Protein AF-A0A1M4UJL7-F1 (afdb_monomer)

pLDDT: mean 87.5, std 15.52, range [45.91, 97.94]

Sequence (85 aa):
MSKNKDKDFRDIIFARYIGQFLQANDSDTTIRKSSEEIAFDLSGMASFSADGISERMIQFGYRIGFDDQKPVWLLKEDNKNQIKD

Nearest PDB structures (foldseek):
  2p5l-assembly2_H  TM=6.114E-01  e=4.773E-01  Bacillus subtilis
  3lap-assembly1_C  TM=5.870E-01  e=1.760E+00  Mycobacterium tuberculosis H37Rv
  3laj-assembly1_A  TM=6.041E-01  e=2.141E+00  Mycobacterium tuberculosis H37Rv
  3ere-assembly1_D  TM=5.180E-01  e=1.356E+00  Mycobacterium tuberculosis H37Rv
  1f9n-assembly1_F  TM=4.762E-01  e=1.356E+00  Bacillus subtilis

Radius of gyration: 13.67 Å; Cα contacts (8 Å, |Δi|>4): 99; chains: 1; bounding box: 40×23×36 Å

Organism: NCBI:txid1346286

Solvent-accessible surface area (backbone atoms only — not comparable to full-atom values): 5025 Å² total; per-residue (Å²): 142,84,75,65,66,70,55,52,55,50,52,51,52,50,53,59,58,52,69,53,40,41,74,28,48,92,91,64,42,74,41,76,44,35,41,58,55,53,26,56,73,34,48,89,82,45,86,54,50,42,68,62,40,47,56,47,41,52,75,72,64,46,36,77,47,72,56,99,86,38,69,19,39,24,25,17,76,40,79,84,76,58,82,81,128

Mean predicted aligned error: 6.25 Å

Foldseek 3Di:
DPPPPVVVVVLVLLCVVQVQWDADDPVQFPDWAQLVRVQVVCVVPDHDDSVRSVVVCVVVPWDWDDDVNGTTTRTHGPPVPDDDD

Secondary structure (DSSP, 8-state):
--SSHHHHHHHHHHHHHHTTEEE--TTT--EEE-HHHHHHHHTTT----HHHHHHHHHHTTPEEEEETTEEEEEEEE-TTS----

Structure (mmCIF, N/CA/C/O backbone):
data_AF-A0A1M4UJL7-F1
#
_entry.id   AF-A0A1M4UJL7-F1
#
loop_
_atom_site.group_PDB
_atom_site.id
_atom_site.type_symbol
_atom_site.label_atom_id
_atom_site.label_alt_id
_atom_site.label_comp_id
_atom_site.label_asym_id
_atom_site.label_entity_id
_atom_site.label_seq_id
_atom_site.pdbx_PDB_ins_code
_atom_site.Cartn_x
_atom_site.Cartn_y
_atom_site.Cartn_z
_atom_site.occupancy
_atom_site.B_iso_or_equiv
_atom_site.auth_seq_id
_atom_site.auth_comp_id
_atom_site.auth_asym_id
_atom_site.auth_atom_id
_atom_site.pdbx_PDB_model_num
ATOM 1 N N . MET A 1 1 ? 25.889 -11.237 -18.113 1.00 45.91 1 MET A N 1
ATOM 2 C CA . MET A 1 1 ? 25.439 -11.536 -16.734 1.00 45.91 1 MET A CA 1
ATOM 3 C C . MET A 1 1 ? 25.391 -10.239 -15.938 1.00 45.91 1 MET A C 1
ATOM 5 O O . MET A 1 1 ? 26.453 -9.714 -15.660 1.00 45.91 1 MET A O 1
ATOM 9 N N . SER A 1 2 ? 24.201 -9.700 -15.640 1.00 47.03 2 SER A N 1
ATOM 10 C CA . SER A 1 2 ? 23.936 -8.750 -14.532 1.00 47.03 2 SER A CA 1
ATOM 11 C C . SER A 1 2 ? 22.460 -8.312 -14.569 1.00 47.03 2 SER A C 1
ATOM 13 O O . SER A 1 2 ? 22.156 -7.154 -14.814 1.00 47.03 2 SER A O 1
ATOM 15 N N . LYS A 1 3 ? 21.515 -9.249 -14.412 1.00 48.88 3 LYS A N 1
ATOM 16 C CA . LYS A 1 3 ? 20.090 -8.910 -14.194 1.00 48.88 3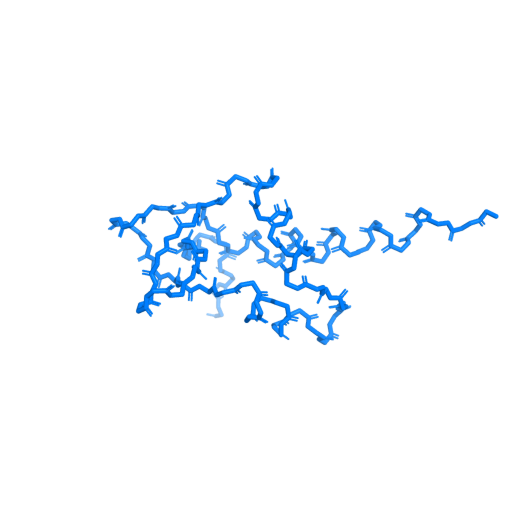 LYS A CA 1
ATOM 17 C C . LYS A 1 3 ? 19.631 -9.147 -12.747 1.00 48.88 3 LYS A C 1
ATOM 19 O O . LYS A 1 3 ? 18.514 -8.786 -12.408 1.00 48.88 3 LYS A O 1
ATOM 24 N N . ASN A 1 4 ? 20.490 -9.719 -11.895 1.00 54.47 4 ASN A N 1
ATOM 25 C CA . ASN A 1 4 ? 20.125 -10.077 -10.519 1.00 54.47 4 ASN A CA 1
ATOM 26 C C . ASN A 1 4 ? 20.368 -8.970 -9.486 1.00 54.47 4 ASN A C 1
ATOM 28 O O . ASN A 1 4 ? 19.670 -8.954 -8.485 1.00 54.47 4 ASN A O 1
ATOM 32 N N . LYS A 1 5 ? 21.306 -8.038 -9.708 1.00 52.84 5 LYS A N 1
ATOM 33 C CA . LYS A 1 5 ? 21.626 -7.009 -8.700 1.00 52.84 5 LYS A CA 1
ATOM 34 C C . LYS A 1 5 ? 20.579 -5.892 -8.607 1.00 52.84 5 LYS A C 1
ATOM 36 O O . LYS A 1 5 ? 20.341 -5.387 -7.518 1.00 52.84 5 LYS A O 1
ATOM 41 N N . ASP A 1 6 ? 19.924 -5.545 -9.718 1.00 54.72 6 ASP A N 1
ATOM 42 C CA . ASP A 1 6 ? 18.946 -4.445 -9.738 1.00 54.72 6 ASP A CA 1
ATOM 43 C C . ASP A 1 6 ? 17.595 -4.804 -9.107 1.00 54.72 6 ASP A C 1
ATOM 45 O O . ASP A 1 6 ? 16.901 -3.935 -8.583 1.00 54.72 6 ASP A O 1
ATOM 49 N N . LYS A 1 7 ? 17.211 -6.086 -9.153 1.00 59.84 7 LYS A N 1
ATOM 50 C CA . LYS A 1 7 ? 16.016 -6.581 -8.453 1.00 59.84 7 LYS A CA 1
ATOM 51 C C . LYS A 1 7 ? 16.222 -6.538 -6.937 1.00 59.84 7 LYS A C 1
ATOM 53 O O . LYS A 1 7 ? 15.356 -6.062 -6.215 1.00 59.84 7 LYS A O 1
ATOM 58 N N . ASP A 1 8 ? 17.418 -6.924 -6.503 1.00 76.31 8 ASP A N 1
ATOM 59 C CA . ASP A 1 8 ? 17.776 -7.095 -5.096 1.00 76.31 8 ASP A CA 1
ATOM 60 C C . ASP A 1 8 ? 17.658 -5.787 -4.290 1.00 76.31 8 ASP A C 1
ATOM 62 O O . ASP A 1 8 ? 16.982 -5.732 -3.265 1.00 76.31 8 ASP A O 1
ATOM 66 N N . PHE A 1 9 ? 18.208 -4.671 -4.791 1.00 87.81 9 PHE A N 1
ATOM 67 C CA . PHE A 1 9 ? 18.142 -3.408 -4.041 1.00 87.81 9 PHE A CA 1
ATOM 68 C C . PHE A 1 9 ? 16.731 -2.800 -4.004 1.00 87.81 9 PHE A C 1
ATOM 70 O O . PHE A 1 9 ? 16.352 -2.202 -2.998 1.00 87.81 9 PHE A O 1
ATOM 77 N N . ARG A 1 10 ? 15.944 -2.945 -5.081 1.00 90.62 10 ARG A N 1
ATOM 78 C CA . ARG A 1 10 ? 14.561 -2.442 -5.124 1.00 90.62 10 ARG A CA 1
ATOM 79 C C . ARG A 1 10 ? 13.680 -3.194 -4.143 1.00 90.62 10 ARG A C 1
ATOM 81 O O . ARG A 1 10 ? 12.874 -2.569 -3.462 1.00 90.62 10 ARG A O 1
ATOM 88 N N . ASP A 1 11 ? 13.864 -4.504 -4.043 1.00 89.94 11 ASP A N 1
ATOM 89 C CA . ASP A 1 11 ? 13.116 -5.329 -3.102 1.00 89.9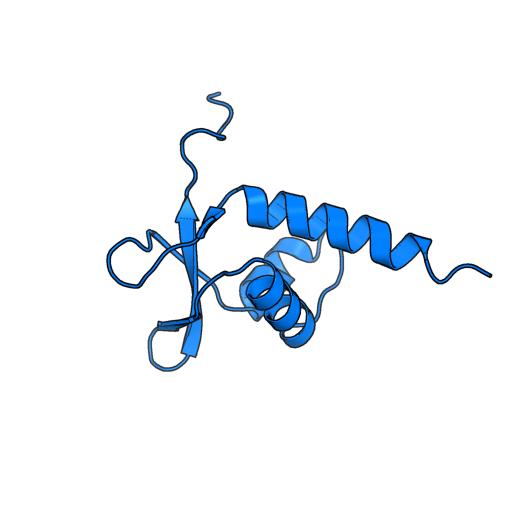4 11 ASP A CA 1
ATOM 90 C C . ASP A 1 11 ? 13.495 -4.982 -1.651 1.00 89.94 11 ASP A C 1
ATOM 92 O O . ASP A 1 11 ? 12.608 -4.861 -0.808 1.00 89.94 11 ASP A O 1
ATOM 96 N N . ILE A 1 12 ? 14.771 -4.676 -1.373 1.00 92.19 12 ILE A N 1
ATOM 97 C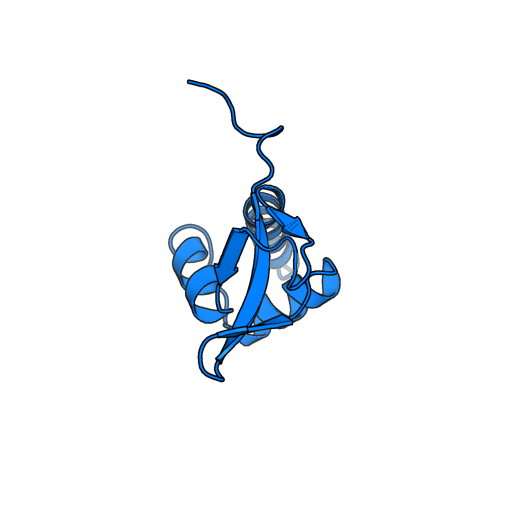 CA . ILE A 1 12 ? 15.212 -4.155 -0.065 1.00 92.19 12 ILE A CA 1
ATOM 98 C C . ILE A 1 12 ? 14.588 -2.786 0.244 1.00 92.19 12 ILE A C 1
ATOM 100 O O . ILE A 1 12 ? 14.098 -2.577 1.354 1.00 92.19 12 ILE A O 1
ATOM 104 N N . ILE A 1 13 ? 14.608 -1.842 -0.705 1.00 93.75 13 ILE A N 1
ATOM 105 C CA . ILE A 1 13 ? 14.015 -0.505 -0.524 1.00 93.75 13 ILE A CA 1
ATOM 106 C C . ILE A 1 13 ? 12.518 -0.627 -0.248 1.00 93.75 13 ILE A C 1
ATOM 108 O O . ILE A 1 13 ? 12.022 -0.033 0.708 1.00 93.75 13 ILE A O 1
ATOM 112 N N . PHE A 1 14 ? 11.813 -1.425 -1.051 1.00 94.94 14 PHE A N 1
ATOM 113 C CA . PHE A 1 14 ? 10.387 -1.646 -0.871 1.00 94.94 14 PHE A CA 1
ATOM 114 C C . PHE A 1 14 ? 10.099 -2.279 0.493 1.00 94.94 14 PHE A C 1
ATOM 116 O O . PHE A 1 14 ? 9.284 -1.742 1.233 1.00 94.94 14 PHE A O 1
ATOM 123 N N . ALA A 1 15 ? 10.820 -3.344 0.867 1.00 93.12 15 ALA A N 1
ATOM 124 C CA . ALA A 1 15 ? 10.673 -4.010 2.162 1.00 93.12 15 ALA A CA 1
ATOM 125 C C . ALA A 1 15 ? 10.908 -3.057 3.347 1.00 93.12 15 ALA A C 1
ATOM 127 O O . ALA A 1 15 ? 10.170 -3.101 4.330 1.00 93.12 15 ALA A O 1
ATOM 128 N N . ARG A 1 16 ? 11.900 -2.159 3.253 1.00 91.94 16 ARG A N 1
ATOM 129 C CA . ARG A 1 16 ? 12.144 -1.120 4.269 1.00 91.94 16 ARG A CA 1
ATOM 130 C C . ARG A 1 16 ? 11.017 -0.097 4.348 1.00 91.94 16 ARG A C 1
ATOM 132 O O . ARG A 1 16 ? 10.666 0.324 5.445 1.00 91.94 16 ARG A O 1
ATOM 139 N N . TYR A 1 17 ? 10.476 0.323 3.207 1.00 93.69 17 TYR A N 1
ATOM 140 C CA . TYR A 1 17 ? 9.357 1.259 3.173 1.00 93.69 17 TYR A CA 1
ATOM 141 C C . TYR A 1 17 ? 8.113 0.641 3.814 1.00 93.69 17 TYR A C 1
ATOM 143 O O . TYR A 1 17 ? 7.590 1.188 4.780 1.00 93.69 17 TYR A O 1
ATOM 151 N N . ILE A 1 18 ? 7.685 -0.535 3.343 1.00 93.12 18 ILE A N 1
ATOM 152 C CA . ILE A 1 18 ? 6.465 -1.168 3.857 1.00 93.12 18 ILE A CA 1
ATOM 153 C C . ILE A 1 18 ? 6.615 -1.648 5.302 1.00 93.12 18 ILE A C 1
ATOM 155 O O . ILE A 1 18 ? 5.634 -1.668 6.031 1.00 93.12 18 ILE A O 1
ATOM 159 N N . GLY A 1 19 ? 7.836 -1.974 5.747 1.00 91.75 19 GLY A N 1
ATOM 160 C CA . GLY A 1 19 ? 8.117 -2.406 7.119 1.00 91.75 19 GLY A CA 1
ATOM 161 C C . GLY A 1 19 ? 7.811 -1.355 8.193 1.00 91.75 19 GLY A C 1
ATOM 162 O O . GLY A 1 19 ? 7.811 -1.686 9.374 1.00 91.75 19 GLY A O 1
ATOM 163 N N . GLN A 1 20 ? 7.525 -0.109 7.803 1.00 91.12 20 GLN A N 1
ATOM 164 C CA . GLN A 1 20 ? 7.027 0.947 8.694 1.00 91.12 20 GLN A CA 1
ATOM 165 C C . GLN A 1 20 ? 5.526 0.801 9.007 1.00 91.12 20 GLN A C 1
ATOM 167 O O . GLN A 1 20 ? 5.013 1.443 9.927 1.00 91.12 20 GLN A O 1
ATOM 172 N N . PHE A 1 21 ? 4.820 -0.044 8.251 1.00 94.06 21 PHE A N 1
ATOM 173 C CA . PHE A 1 21 ? 3.379 -0.233 8.342 1.00 94.06 21 PHE A CA 1
ATOM 174 C C . PHE A 1 21 ? 3.034 -1.685 8.666 1.00 94.06 21 PHE A C 1
ATOM 176 O O . PHE A 1 21 ? 3.483 -2.621 8.007 1.00 94.06 21 PHE A O 1
ATOM 183 N N . LEU A 1 22 ? 2.142 -1.881 9.626 1.00 94.25 22 LEU A N 1
ATOM 184 C CA . LEU A 1 22 ? 1.462 -3.149 9.838 1.00 94.25 22 LEU A CA 1
ATOM 185 C C . LEU A 1 22 ? 0.351 -3.332 8.795 1.00 94.25 22 LEU A C 1
ATOM 187 O O . LEU A 1 22 ? -0.270 -2.367 8.339 1.00 94.25 22 LEU A O 1
ATOM 191 N N . GLN A 1 23 ? 0.075 -4.590 8.451 1.00 95.00 23 GLN A N 1
ATOM 192 C CA . GLN A 1 23 ? -1.121 -4.959 7.694 1.00 95.00 23 GLN A CA 1
ATOM 193 C C . GLN A 1 23 ? -2.371 -4.566 8.491 1.00 95.00 23 GLN A C 1
ATOM 195 O O . GLN A 1 23 ? -2.445 -4.836 9.693 1.00 95.00 23 GLN A O 1
ATOM 200 N N . ALA A 1 24 ? -3.360 -3.975 7.823 1.00 95.88 24 ALA A N 1
ATOM 201 C CA . ALA A 1 24 ? -4.611 -3.556 8.445 1.00 95.88 24 ALA A CA 1
ATOM 202 C C . ALA A 1 24 ? -5.839 -4.105 7.706 1.00 95.88 24 ALA A C 1
ATOM 204 O O . ALA A 1 24 ? -5.755 -4.690 6.622 1.00 95.88 24 ALA A O 1
ATOM 205 N N . ASN A 1 25 ? -7.002 -3.921 8.319 1.00 95.38 25 ASN A N 1
ATOM 206 C CA . ASN A 1 25 ? -8.312 -4.105 7.701 1.00 95.38 25 ASN A CA 1
ATOM 207 C C . ASN A 1 25 ? -9.141 -2.818 7.844 1.00 95.38 25 ASN A C 1
ATOM 209 O O . ASN A 1 25 ? -8.690 -1.853 8.460 1.00 95.38 25 ASN A O 1
ATOM 213 N N . ASP A 1 26 ? -10.357 -2.782 7.297 1.00 93.50 26 ASP A N 1
ATOM 214 C CA . ASP A 1 26 ? -11.166 -1.554 7.266 1.00 93.50 26 ASP A CA 1
ATOM 215 C C . ASP A 1 26 ? -11.442 -0.945 8.650 1.00 93.50 26 ASP A C 1
ATOM 217 O O . ASP A 1 26 ? -11.582 0.272 8.762 1.00 93.50 26 ASP A O 1
ATOM 221 N N . SER A 1 27 ? -11.490 -1.770 9.703 1.00 93.25 27 SER A N 1
ATOM 222 C CA . SER A 1 27 ? -11.806 -1.327 11.066 1.00 93.25 27 SER A CA 1
ATOM 223 C C . SER A 1 27 ? -10.623 -0.720 11.823 1.00 93.25 27 SER A C 1
ATOM 225 O O . SER A 1 27 ? -10.841 0.080 12.730 1.00 93.25 27 SER A O 1
ATOM 227 N N . ASP A 1 28 ? -9.386 -1.080 11.469 1.00 93.62 28 ASP A N 1
ATOM 228 C CA . ASP A 1 28 ? -8.180 -0.651 12.190 1.00 93.62 28 ASP A CA 1
ATOM 229 C C . ASP A 1 28 ? -7.119 0.027 11.313 1.00 93.62 28 ASP A C 1
ATOM 231 O O . ASP A 1 28 ? -6.008 0.300 11.775 1.00 93.62 28 ASP A O 1
ATOM 235 N N . THR A 1 29 ? -7.478 0.336 10.067 1.00 94.94 29 THR A N 1
ATOM 236 C CA . THR A 1 29 ? -6.673 1.146 9.152 1.00 94.94 29 THR A CA 1
ATOM 237 C C . THR A 1 29 ? -6.493 2.559 9.685 1.00 94.94 29 THR A C 1
ATOM 239 O O . THR A 1 29 ? -7.472 3.263 9.936 1.00 94.94 29 THR A O 1
ATOM 242 N N . THR A 1 30 ? -5.240 3.002 9.770 1.00 94.25 30 THR A N 1
AT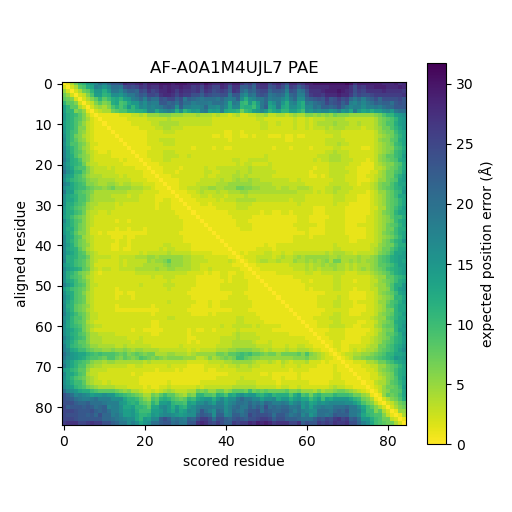OM 243 C CA . THR A 1 30 ? -4.895 4.391 10.108 1.00 94.25 30 THR A CA 1
ATOM 244 C C . THR A 1 30 ? -4.403 5.174 8.895 1.00 94.25 30 THR A C 1
ATOM 246 O O . THR A 1 30 ? -4.510 6.396 8.884 1.00 94.25 30 THR A O 1
ATOM 249 N N . ILE A 1 31 ? -3.905 4.489 7.861 1.00 95.44 31 ILE A N 1
ATOM 250 C CA . ILE A 1 31 ? -3.393 5.092 6.629 1.00 95.44 31 ILE A CA 1
ATOM 251 C C . ILE A 1 31 ? -3.989 4.364 5.424 1.00 95.44 31 ILE A C 1
ATOM 253 O O . ILE A 1 31 ? -3.998 3.135 5.358 1.00 95.44 31 ILE A O 1
ATOM 257 N N . ARG A 1 32 ? -4.440 5.138 4.438 1.00 96.31 32 ARG A N 1
ATOM 258 C CA . ARG A 1 32 ? -4.861 4.644 3.126 1.00 96.31 32 ARG A CA 1
ATOM 259 C C . ARG A 1 32 ? -3.945 5.252 2.078 1.00 96.31 32 ARG A C 1
ATOM 261 O O . ARG A 1 32 ? -3.772 6.466 2.067 1.00 96.31 32 ARG A O 1
ATOM 268 N N . LYS A 1 33 ? -3.336 4.411 1.244 1.00 97.06 33 LYS A N 1
ATOM 269 C CA . LYS A 1 33 ? -2.483 4.852 0.132 1.00 97.06 33 LYS A CA 1
ATOM 270 C C . LYS A 1 33 ? -2.758 4.022 -1.109 1.00 97.06 33 LYS A C 1
ATOM 272 O O . LYS A 1 33 ? -2.785 2.797 -1.044 1.00 97.06 33 LYS A O 1
ATOM 277 N N . SER A 1 34 ? -2.930 4.681 -2.240 1.00 97.81 34 SER A N 1
ATOM 278 C CA . SER A 1 34 ? -2.937 4.054 -3.559 1.00 97.81 34 SER A CA 1
ATOM 279 C C . SER A 1 34 ? -1.545 3.540 -3.943 1.00 97.81 34 SER A C 1
ATOM 281 O O . SER A 1 34 ? -0.521 3.927 -3.369 1.00 97.81 34 SER A O 1
ATOM 283 N N . SER A 1 35 ? -1.493 2.658 -4.940 1.00 97.88 35 SER A N 1
ATOM 284 C CA . SER A 1 35 ? -0.221 2.173 -5.483 1.00 97.88 35 SER A CA 1
ATOM 285 C C . SER A 1 35 ? 0.596 3.300 -6.128 1.00 97.88 35 SER A C 1
ATOM 287 O O . SER A 1 35 ? 1.824 3.277 -6.072 1.00 97.88 35 SER A O 1
ATOM 289 N N . GLU A 1 36 ? -0.070 4.300 -6.707 1.00 97.81 36 GLU A N 1
ATOM 290 C CA . GLU A 1 36 ? 0.533 5.503 -7.276 1.00 97.81 36 GLU A CA 1
ATOM 291 C C . GLU A 1 36 ? 1.197 6.371 -6.205 1.00 97.81 36 GLU A C 1
ATOM 293 O O . GLU A 1 36 ? 2.323 6.824 -6.400 1.00 97.8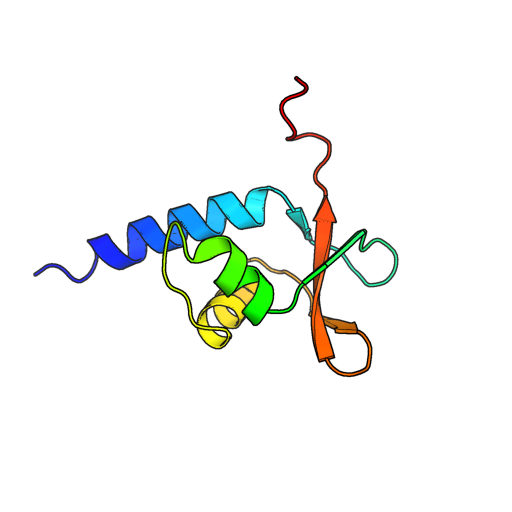1 36 GLU A O 1
ATOM 298 N N . GLU A 1 37 ? 0.539 6.567 -5.060 1.00 97.62 37 GLU A N 1
ATOM 299 C CA . GLU A 1 37 ? 1.111 7.321 -3.938 1.00 97.62 37 GLU A CA 1
ATOM 300 C C . GLU A 1 37 ? 2.342 6.623 -3.360 1.00 97.62 37 GLU A C 1
ATOM 302 O O . GLU A 1 37 ? 3.359 7.268 -3.123 1.00 97.62 37 GLU A O 1
ATOM 307 N N . ILE A 1 38 ? 2.297 5.299 -3.194 1.00 97.25 38 ILE A N 1
ATOM 308 C CA . ILE A 1 38 ? 3.463 4.531 -2.735 1.00 97.25 38 ILE A CA 1
ATOM 309 C C . ILE A 1 38 ? 4.609 4.617 -3.758 1.00 97.25 38 ILE A C 1
ATOM 311 O O . ILE A 1 38 ? 5.770 4.789 -3.385 1.00 97.25 38 ILE A O 1
ATOM 315 N N . ALA A 1 39 ? 4.309 4.521 -5.057 1.00 97.25 39 ALA A N 1
ATOM 316 C CA . ALA A 1 39 ? 5.315 4.683 -6.106 1.00 97.25 39 ALA A CA 1
ATOM 317 C C . ALA A 1 39 ? 5.937 6.091 -6.091 1.00 97.25 39 ALA A C 1
ATOM 319 O O . ALA A 1 39 ? 7.144 6.232 -6.305 1.00 97.25 39 ALA A O 1
ATOM 320 N N . PHE A 1 40 ? 5.133 7.119 -5.807 1.00 97.31 40 PHE A N 1
ATOM 321 C CA . PHE A 1 40 ? 5.599 8.492 -5.649 1.00 97.31 40 PHE A CA 1
ATOM 322 C C . PHE A 1 40 ? 6.516 8.648 -4.429 1.00 97.31 40 PHE A C 1
ATOM 324 O O . PHE A 1 40 ? 7.620 9.173 -4.579 1.00 97.31 40 PHE A O 1
ATOM 331 N N . ASP A 1 41 ? 6.128 8.116 -3.265 1.00 95.75 41 ASP A N 1
ATOM 332 C CA . ASP A 1 41 ? 6.944 8.130 -2.040 1.00 95.75 41 ASP A CA 1
ATOM 333 C C . ASP A 1 41 ? 8.322 7.477 -2.258 1.00 95.75 41 ASP A C 1
ATOM 335 O O . ASP A 1 41 ? 9.339 7.919 -1.721 1.00 95.75 41 ASP A O 1
ATOM 339 N N . LEU A 1 42 ? 8.370 6.423 -3.076 1.00 95.62 42 LEU A N 1
ATOM 340 C CA . LEU A 1 42 ? 9.592 5.678 -3.376 1.00 95.62 42 LEU A CA 1
ATOM 341 C C . LEU A 1 42 ? 10.455 6.313 -4.474 1.00 95.62 42 LEU A C 1
ATOM 343 O O . LEU A 1 42 ? 11.625 5.945 -4.600 1.00 95.62 42 LEU A O 1
ATOM 347 N N . SER A 1 43 ? 9.924 7.270 -5.242 1.00 93.69 43 SER A N 1
ATOM 348 C CA . SER A 1 43 ? 10.533 7.780 -6.482 1.00 93.69 43 SER A CA 1
ATOM 349 C C . SER A 1 43 ? 11.940 8.368 -6.316 1.00 93.69 43 SER A C 1
ATOM 351 O O . SER A 1 43 ? 12.751 8.278 -7.237 1.00 93.69 43 SER A O 1
ATOM 353 N N . GLY A 1 44 ? 12.263 8.902 -5.133 1.00 90.88 44 GLY A N 1
ATOM 354 C CA . GLY A 1 44 ? 13.600 9.405 -4.797 1.00 90.88 44 GLY A CA 1
ATOM 355 C C . GLY A 1 44 ? 14.649 8.317 -4.526 1.00 90.88 44 GLY A C 1
ATOM 356 O O . GLY A 1 44 ? 15.842 8.606 -4.523 1.00 90.88 44 GLY A O 1
ATOM 357 N N . MET A 1 45 ? 14.226 7.070 -4.302 1.00 91.56 45 MET A N 1
ATOM 358 C CA . MET A 1 45 ? 15.098 5.937 -3.958 1.00 91.56 45 MET A CA 1
ATOM 359 C C . MET A 1 45 ? 15.100 4.859 -5.046 1.00 91.56 45 MET A C 1
ATOM 361 O O . MET A 1 45 ? 16.142 4.283 -5.357 1.00 91.56 45 MET A O 1
ATOM 365 N N . ALA A 1 46 ? 13.934 4.570 -5.627 1.00 91.88 46 ALA A N 1
ATOM 366 C CA . ALA A 1 46 ? 13.770 3.609 -6.705 1.00 91.88 46 ALA A CA 1
ATOM 367 C C . ALA A 1 46 ? 12.475 3.863 -7.489 1.00 91.88 46 ALA A C 1
ATOM 369 O O . ALA A 1 46 ? 11.444 4.239 -6.943 1.00 91.88 46 ALA A O 1
ATOM 370 N N . SER A 1 47 ? 12.518 3.596 -8.795 1.00 91.75 47 SER A N 1
ATOM 371 C CA . SER A 1 47 ? 11.340 3.702 -9.655 1.00 91.75 47 SER A CA 1
ATOM 372 C C . SER A 1 47 ? 10.523 2.408 -9.634 1.00 91.75 47 SER A C 1
ATOM 374 O O . SER A 1 47 ? 11.047 1.323 -9.925 1.00 91.75 47 SER A O 1
ATOM 376 N N . PHE A 1 48 ? 9.231 2.546 -9.336 1.00 94.25 48 PHE A N 1
ATOM 377 C CA . PHE A 1 48 ? 8.227 1.486 -9.383 1.00 94.25 48 PHE A CA 1
ATOM 378 C C . PHE A 1 48 ? 7.033 1.934 -10.234 1.00 94.25 48 PHE A C 1
ATOM 380 O O . PHE A 1 48 ? 6.672 3.108 -10.230 1.00 94.25 48 PHE A O 1
ATOM 387 N N . SER A 1 49 ? 6.413 0.998 -10.955 1.00 96.19 49 SER A N 1
ATOM 388 C CA . SER A 1 49 ? 5.075 1.200 -11.521 1.00 96.19 49 SER A CA 1
ATOM 389 C C . SER A 1 49 ? 4.009 0.889 -10.469 1.00 96.19 49 SER A C 1
ATOM 391 O O . SER A 1 49 ? 4.259 0.089 -9.565 1.00 96.19 49 SER A O 1
ATOM 393 N N . ALA A 1 50 ? 2.806 1.451 -10.613 1.00 96.62 50 ALA A N 1
ATOM 394 C CA . ALA A 1 50 ? 1.674 1.139 -9.737 1.00 96.62 50 ALA A CA 1
ATOM 395 C C . ALA A 1 50 ? 1.344 -0.370 -9.725 1.00 96.62 50 ALA A C 1
ATOM 397 O O . ALA A 1 50 ? 1.132 -0.952 -8.661 1.00 96.62 50 ALA A O 1
ATOM 398 N N . ASP A 1 51 ? 1.409 -1.044 -10.878 1.00 97.19 51 ASP A N 1
ATOM 399 C CA . ASP A 1 51 ? 1.242 -2.504 -10.960 1.00 97.19 51 ASP A CA 1
ATOM 400 C C . ASP A 1 51 ? 2.330 -3.254 -10.178 1.00 97.19 51 ASP A C 1
ATOM 402 O O . ASP A 1 51 ? 2.045 -4.213 -9.464 1.00 97.19 51 ASP A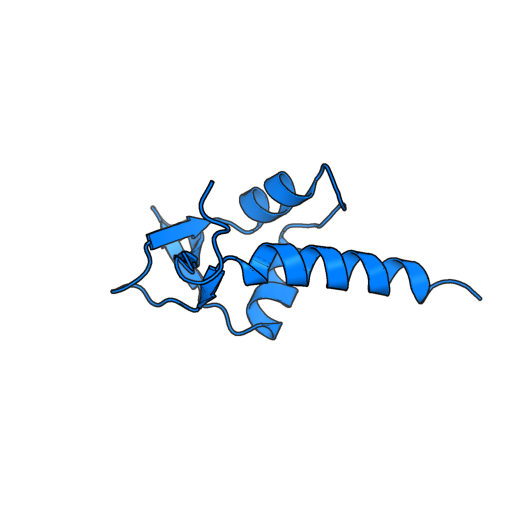 O 1
ATOM 406 N N . GLY A 1 52 ? 3.581 -2.785 -10.258 1.00 95.50 52 GLY A N 1
ATOM 407 C CA . GLY A 1 52 ? 4.713 -3.383 -9.550 1.00 95.50 52 GLY A CA 1
ATOM 408 C C . GLY A 1 52 ? 4.687 -3.149 -8.037 1.00 95.50 52 GLY A C 1
ATOM 409 O O . GLY A 1 52 ? 5.247 -3.957 -7.293 1.00 95.50 52 GLY A O 1
ATOM 410 N N . ILE A 1 53 ? 4.051 -2.068 -7.575 1.00 97.44 53 ILE A N 1
ATOM 411 C CA . ILE A 1 53 ? 3.695 -1.889 -6.162 1.00 97.44 53 ILE A CA 1
ATOM 412 C C . ILE A 1 53 ? 2.595 -2.876 -5.788 1.00 97.44 53 ILE A C 1
ATOM 414 O O . ILE A 1 53 ? 2.726 -3.578 -4.790 1.00 97.44 53 ILE A O 1
ATOM 418 N N . SER A 1 54 ? 1.550 -2.976 -6.610 1.00 97.50 54 SER A N 1
ATOM 419 C CA . SER A 1 54 ? 0.391 -3.821 -6.322 1.00 97.50 54 SER A CA 1
ATOM 420 C C . SER A 1 54 ? 0.769 -5.294 -6.180 1.00 97.50 54 SER A C 1
ATOM 422 O O . SER A 1 54 ? 0.383 -5.936 -5.206 1.00 97.50 54 SER A O 1
ATOM 424 N N . GLU A 1 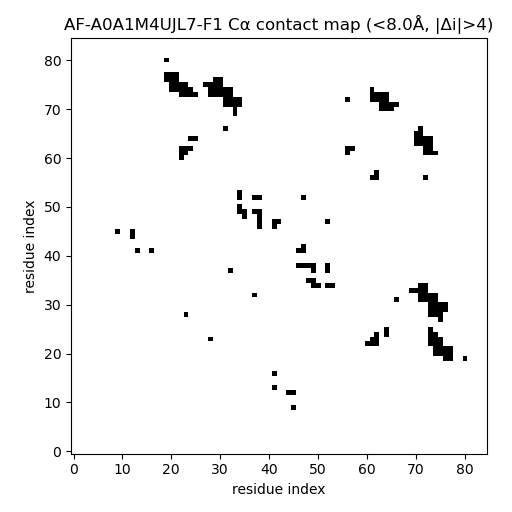55 ? 1.595 -5.813 -7.092 1.00 96.44 55 GLU A N 1
ATOM 425 C CA . GLU A 1 55 ? 2.130 -7.176 -7.015 1.00 96.44 55 GLU A CA 1
ATOM 426 C C . GLU A 1 55 ? 2.858 -7.421 -5.686 1.00 96.44 55 GLU A C 1
ATOM 428 O O . GLU A 1 55 ? 2.619 -8.425 -5.014 1.00 96.44 55 GLU A O 1
ATOM 433 N N . ARG A 1 56 ? 3.717 -6.484 -5.271 1.00 95.38 56 ARG A N 1
ATOM 434 C CA . ARG A 1 56 ? 4.480 -6.622 -4.028 1.00 95.38 56 ARG A CA 1
ATOM 435 C C . ARG A 1 56 ? 3.586 -6.521 -2.800 1.00 95.38 56 ARG A C 1
ATOM 437 O O . ARG A 1 56 ? 3.697 -7.352 -1.909 1.00 95.38 56 ARG A O 1
ATOM 444 N N . MET A 1 57 ? 2.675 -5.557 -2.747 1.00 97.19 57 MET A N 1
ATOM 445 C CA . MET A 1 57 ? 1.749 -5.413 -1.620 1.00 97.19 57 MET A CA 1
ATOM 446 C C . MET A 1 57 ? 0.940 -6.700 -1.385 1.00 97.19 57 MET A C 1
ATOM 448 O O . MET A 1 57 ? 0.804 -7.132 -0.239 1.00 97.19 57 MET A O 1
ATOM 452 N N . ILE A 1 58 ? 0.510 -7.371 -2.462 1.00 96.31 58 ILE A N 1
ATOM 453 C CA . ILE A 1 58 ? -0.131 -8.696 -2.400 1.00 96.31 58 ILE A CA 1
ATOM 454 C C . ILE A 1 58 ? 0.834 -9.752 -1.845 1.00 96.31 58 ILE A C 1
ATOM 456 O O . ILE A 1 58 ? 0.461 -10.497 -0.940 1.00 96.31 58 ILE A O 1
ATOM 460 N N . GLN A 1 59 ? 2.074 -9.813 -2.344 1.00 94.94 59 GLN A N 1
ATOM 461 C CA . GLN A 1 59 ? 3.092 -10.761 -1.862 1.00 94.94 59 GLN A CA 1
ATOM 462 C C . GLN A 1 59 ? 3.394 -10.595 -0.364 1.00 94.94 59 GLN A C 1
ATOM 464 O O . GLN A 1 59 ? 3.630 -11.585 0.326 1.00 94.94 59 GLN A O 1
ATOM 469 N N . PHE A 1 60 ? 3.348 -9.364 0.147 1.00 94.12 60 PHE A N 1
ATOM 470 C CA . PHE A 1 60 ? 3.540 -9.052 1.564 1.00 94.12 60 PHE A CA 1
ATOM 471 C C . PHE A 1 60 ? 2.257 -9.153 2.406 1.00 94.12 60 PHE A C 1
ATOM 473 O O . PHE A 1 60 ? 2.306 -8.897 3.607 1.00 94.12 60 PHE A O 1
ATOM 480 N N . GLY A 1 61 ? 1.123 -9.548 1.818 1.00 95.19 61 GLY A N 1
ATOM 481 C CA . GLY A 1 61 ? -0.124 -9.826 2.535 1.00 95.19 61 GLY A CA 1
ATOM 482 C C . GLY A 1 61 ? -0.941 -8.594 2.936 1.00 95.19 61 GLY A C 1
ATOM 483 O O . GLY A 1 61 ? -1.824 -8.705 3.788 1.00 95.19 61 GLY A O 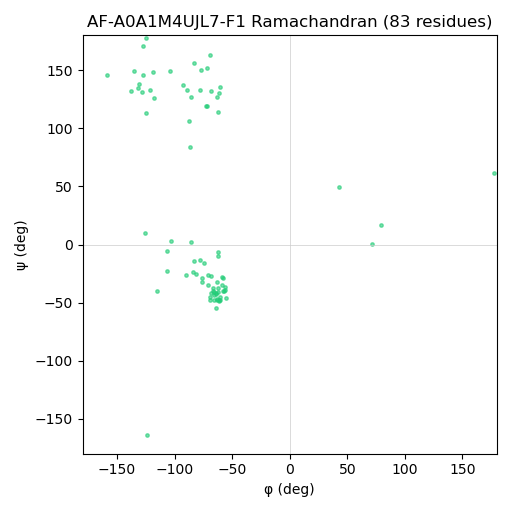1
ATOM 484 N N . TYR A 1 62 ? -0.676 -7.426 2.346 1.00 97.12 62 TYR A N 1
ATOM 485 C CA . TYR A 1 62 ? -1.506 -6.242 2.569 1.00 97.12 62 TYR A CA 1
ATOM 486 C C . TYR A 1 62 ? -2.860 -6.378 1.872 1.00 97.12 62 TYR A C 1
ATOM 488 O O . TYR A 1 62 ? -3.007 -7.062 0.857 1.00 97.12 62 TYR A O 1
ATOM 496 N N . ARG A 1 63 ? -3.871 -5.713 2.435 1.00 97.00 63 ARG A N 1
ATOM 497 C CA . ARG A 1 63 ? -5.250 -5.758 1.943 1.00 97.00 63 ARG A CA 1
ATOM 498 C C . ARG A 1 63 ? -5.605 -4.483 1.194 1.00 97.00 63 ARG A C 1
ATOM 500 O O . ARG 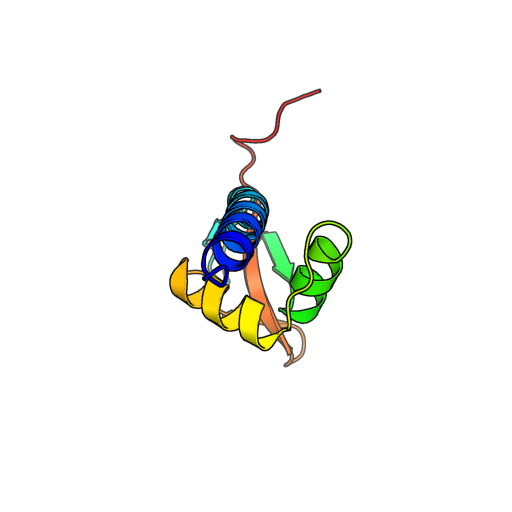A 1 63 ? -5.111 -3.406 1.523 1.00 97.00 63 ARG A O 1
ATOM 507 N N . ILE A 1 64 ? -6.496 -4.630 0.221 1.00 97.00 64 ILE A N 1
ATOM 508 C CA . ILE A 1 64 ? -7.115 -3.519 -0.499 1.00 97.00 64 ILE A CA 1
ATOM 509 C C . ILE A 1 64 ? -8.425 -3.152 0.201 1.00 97.00 64 ILE A C 1
ATOM 511 O O . ILE A 1 64 ? -9.205 -4.035 0.557 1.00 97.00 64 ILE A O 1
ATOM 515 N N . GLY A 1 65 ? -8.663 -1.855 0.349 1.00 96.25 65 GLY A N 1
ATOM 516 C CA . GLY A 1 65 ? -9.971 -1.264 0.599 1.00 96.25 65 GLY A CA 1
ATOM 517 C C . GLY A 1 65 ? -10.283 -0.214 -0.464 1.00 96.25 65 GLY A C 1
ATOM 518 O O . GLY A 1 65 ? -9.628 -0.156 -1.508 1.00 96.25 65 GLY A O 1
ATOM 519 N N . PHE A 1 66 ? -11.276 0.629 -0.195 1.00 94.88 66 PHE A N 1
ATOM 520 C CA . PHE A 1 66 ? -11.704 1.668 -1.129 1.00 94.88 66 PHE A CA 1
ATOM 521 C C . PHE A 1 66 ? -11.825 3.024 -0.440 1.00 94.88 66 PHE A C 1
ATOM 523 O O . PHE A 1 66 ? -12.355 3.114 0.666 1.00 94.88 66 PHE A O 1
ATOM 530 N N . ASP A 1 67 ? -11.360 4.064 -1.128 1.00 92.44 67 ASP A N 1
ATOM 531 C CA . ASP A 1 67 ? -11.560 5.469 -0.775 1.00 92.44 67 ASP A CA 1
ATOM 532 C C . ASP A 1 67 ? -12.192 6.185 -1.977 1.00 92.44 67 ASP A C 1
ATOM 534 O O . ASP A 1 67 ? -11.600 6.218 -3.056 1.00 92.44 67 ASP A O 1
ATOM 538 N N . ASP A 1 68 ? -13.442 6.638 -1.843 1.00 86.69 68 ASP A N 1
ATOM 539 C CA . ASP A 1 68 ? -14.251 7.215 -2.931 1.00 86.69 68 ASP A CA 1
ATOM 540 C C . ASP A 1 68 ? -14.145 6.451 -4.272 1.00 86.69 68 ASP A C 1
ATOM 542 O O . ASP A 1 68 ? -13.930 7.021 -5.342 1.00 86.69 68 ASP A O 1
ATOM 546 N N . GLN A 1 69 ? -14.315 5.122 -4.208 1.00 91.56 69 GLN A N 1
ATOM 547 C CA . GLN A 1 69 ? -14.231 4.159 -5.327 1.00 91.56 69 GLN A CA 1
ATOM 548 C C . GLN A 1 69 ? -12.821 3.892 -5.877 1.00 91.56 69 GLN A C 1
ATOM 550 O O . GLN A 1 69 ? -12.666 3.066 -6.779 1.00 91.56 69 GLN A O 1
ATOM 555 N N . LYS A 1 70 ? -11.780 4.520 -5.327 1.00 92.75 70 LYS A N 1
ATOM 556 C CA . LYS A 1 70 ? -10.390 4.229 -5.686 1.00 92.75 70 LYS A CA 1
ATOM 557 C C . LYS A 1 70 ? -9.833 3.117 -4.796 1.00 92.75 70 LYS A C 1
ATOM 559 O O . LYS A 1 70 ? -10.015 3.180 -3.579 1.00 92.75 70 LYS A O 1
ATOM 564 N N . PRO A 1 71 ? -9.157 2.103 -5.364 1.00 96.00 71 PRO A N 1
ATOM 565 C CA . PRO A 1 71 ? -8.512 1.071 -4.568 1.00 96.00 71 PRO A CA 1
ATOM 566 C C . PRO A 1 71 ? -7.324 1.662 -3.804 1.00 96.00 71 PRO A C 1
ATOM 568 O O . PRO A 1 71 ? -6.479 2.354 -4.374 1.00 96.00 71 PRO A O 1
ATOM 571 N N . VAL A 1 72 ? -7.251 1.362 -2.512 1.00 97.75 72 VAL A N 1
ATOM 572 C CA . VAL A 1 72 ? -6.174 1.809 -1.622 1.00 97.75 72 VAL A CA 1
ATOM 573 C C . VAL A 1 72 ? -5.696 0.655 -0.754 1.00 97.75 72 VAL A C 1
ATOM 575 O O . VAL A 1 72 ? -6.469 -0.230 -0.391 1.00 97.75 72 VAL A O 1
ATOM 578 N N . TRP A 1 73 ? -4.422 0.669 -0.391 1.00 97.94 73 TRP A N 1
ATOM 579 C CA . TRP A 1 73 ? -3.848 -0.253 0.577 1.00 97.94 73 TRP A CA 1
ATOM 580 C C . TRP A 1 73 ? -4.207 0.174 1.994 1.00 97.94 73 TRP A C 1
ATOM 582 O O . TRP A 1 73 ? -4.077 1.345 2.357 1.00 97.94 73 TRP A O 1
ATOM 592 N N . LEU A 1 74 ? -4.650 -0.800 2.783 1.00 97.69 74 LEU A N 1
ATOM 593 C CA . LEU A 1 74 ? -5.024 -0.643 4.182 1.00 97.69 74 LEU A CA 1
ATOM 594 C C . LEU A 1 74 ? -3.789 -0.831 5.064 1.00 97.69 74 LEU A C 1
ATOM 596 O O . LEU A 1 74 ? -3.288 -1.949 5.231 1.00 97.69 74 LEU A O 1
ATOM 600 N N . LEU A 1 75 ? -3.292 0.279 5.603 1.00 96.50 75 LEU A N 1
ATOM 601 C CA . LEU A 1 75 ? -2.052 0.354 6.367 1.00 96.50 75 LEU A CA 1
ATOM 602 C C . LEU A 1 75 ? -2.334 0.825 7.796 1.00 96.50 75 LEU A C 1
ATOM 604 O O . LEU A 1 75 ? -3.235 1.631 8.052 1.00 96.50 75 LEU A O 1
ATOM 608 N N . LYS A 1 76 ? -1.518 0.351 8.734 1.00 94.62 76 LYS A N 1
ATOM 609 C CA . LYS A 1 76 ? -1.523 0.812 10.122 1.00 94.62 76 LYS A CA 1
ATOM 610 C C . LYS A 1 76 ? -0.118 1.191 10.544 1.00 94.62 76 LYS A C 1
ATOM 612 O O . LYS A 1 76 ? 0.807 0.419 10.324 1.00 94.62 76 LYS A O 1
ATOM 617 N N . GLU A 1 77 ? 0.053 2.361 11.145 1.00 87.06 77 GLU A N 1
ATOM 618 C CA . GLU A 1 77 ? 1.370 2.781 11.633 1.00 87.06 77 GLU A CA 1
ATOM 619 C C . GLU A 1 77 ? 1.888 1.817 12.701 1.00 87.06 77 GLU A C 1
ATOM 621 O O . GLU A 1 77 ? 1.188 1.501 13.671 1.00 87.06 77 GLU A O 1
ATOM 626 N N . ASP A 1 78 ? 3.129 1.358 12.538 1.00 78.38 78 ASP A N 1
ATOM 627 C CA . ASP A 1 78 ? 3.809 0.620 13.591 1.00 78.38 78 ASP A CA 1
ATOM 628 C C . ASP A 1 78 ? 4.513 1.581 14.559 1.00 78.38 78 ASP A C 1
ATOM 630 O O . ASP A 1 78 ? 5.717 1.838 14.473 1.00 78.38 78 ASP A O 1
ATOM 634 N N . ASN A 1 79 ? 3.761 2.090 15.536 1.00 65.94 79 ASN A N 1
ATOM 635 C CA . ASN A 1 79 ? 4.286 2.988 16.574 1.00 65.94 79 ASN A CA 1
ATOM 636 C C . ASN A 1 79 ? 5.376 2.350 17.461 1.00 65.94 79 ASN A C 1
ATOM 638 O O . ASN A 1 79 ? 5.954 3.041 18.301 1.00 65.94 79 ASN A O 1
ATOM 642 N N . LYS A 1 80 ? 5.657 1.044 17.329 1.00 63.00 80 LYS A N 1
ATOM 643 C CA . LYS A 1 80 ? 6.740 0.380 18.071 1.00 63.00 80 LYS A CA 1
ATOM 644 C C . LYS A 1 80 ? 8.107 0.534 17.407 1.00 63.00 80 LYS A C 1
ATOM 646 O O . LYS A 1 80 ? 9.106 0.434 18.111 1.00 63.00 80 LYS A O 1
ATOM 651 N N . ASN A 1 81 ? 8.148 0.785 16.098 1.00 54.44 81 ASN A N 1
ATOM 652 C CA . ASN A 1 81 ? 9.384 0.889 15.317 1.00 54.44 81 ASN A CA 1
ATOM 653 C C . ASN A 1 81 ? 9.781 2.336 14.983 1.00 54.44 81 ASN A C 1
ATOM 655 O O . ASN A 1 81 ? 10.789 2.558 14.313 1.00 54.44 81 ASN A O 1
ATOM 659 N N . GLN A 1 82 ? 9.030 3.327 15.472 1.00 54.41 82 GLN A N 1
ATOM 660 C CA . GLN A 1 82 ? 9.455 4.721 15.403 1.00 54.41 82 GLN A CA 1
ATOM 661 C C . GLN A 1 82 ? 10.591 4.954 16.406 1.00 54.41 82 GLN A C 1
ATOM 663 O O . GLN A 1 82 ? 10.419 4.772 17.615 1.00 54.41 82 GLN A O 1
ATOM 668 N N . ILE A 1 83 ? 11.763 5.353 15.904 1.00 56.19 83 ILE A N 1
ATOM 669 C CA . ILE A 1 83 ? 12.810 5.941 16.741 1.00 56.19 83 ILE A CA 1
ATOM 670 C C . ILE A 1 83 ? 12.196 7.218 17.314 1.00 56.19 83 ILE A C 1
ATOM 672 O O . ILE A 1 83 ? 11.822 8.114 16.564 1.00 56.19 83 ILE A O 1
ATOM 676 N N . LYS A 1 84 ? 12.007 7.253 18.632 1.00 48.22 84 LYS A N 1
ATOM 677 C CA . LYS A 1 84 ? 11.587 8.471 19.321 1.00 48.22 84 LYS A CA 1
ATOM 678 C C . LYS A 1 84 ? 12.776 9.426 19.315 1.00 48.22 84 LYS A C 1
ATOM 680 O O . LYS A 1 84 ? 13.823 9.051 19.847 1.00 48.22 84 LYS A O 1
ATOM 685 N N . ASP A 1 85 ? 12.600 10.586 18.692 1.00 48.53 85 ASP A N 1
ATOM 686 C CA . ASP A 1 85 ? 13.520 11.723 18.805 1.00 48.53 85 ASP A CA 1
ATOM 687 C C . ASP A 1 85 ? 13.587 12.251 20.250 1.00 48.53 85 ASP A C 1
ATOM 689 O O . ASP A 1 85 ? 12.542 12.225 20.951 1.00 48.53 85 ASP A O 1
#